Protein AF-A0A973DS29-F1 (afdb_monomer_lite)

Structure (mmCIF, N/CA/C/O backbone):
data_AF-A0A973DS29-F1
#
_entry.id   AF-A0A973DS29-F1
#
loop_
_atom_site.group_PDB
_atom_site.id
_atom_site.type_symbol
_atom_site.label_atom_id
_atom_site.label_alt_id
_atom_site.label_comp_id
_atom_site.label_asym_id
_atom_site.label_entity_id
_atom_site.label_seq_id
_atom_site.pdbx_PDB_ins_code
_atom_site.Cartn_x
_atom_site.Cartn_y
_atom_site.Cartn_z
_atom_site.occupancy
_atom_site.B_iso_or_equiv
_atom_site.auth_seq_id
_atom_site.auth_comp_id
_atom_site.auth_asym_id
_atom_site.auth_atom_id
_atom_site.pdbx_PDB_model_num
ATOM 1 N N . MET A 1 1 ? -23.338 50.805 30.391 1.00 35.53 1 MET A N 1
ATOM 2 C CA . MET A 1 1 ? -24.058 50.229 29.238 1.00 35.53 1 MET A CA 1
ATOM 3 C C . MET A 1 1 ? -24.611 48.879 29.690 1.00 35.53 1 MET A C 1
ATOM 5 O O . MET A 1 1 ? -23.838 48.047 30.141 1.00 35.53 1 MET A O 1
ATOM 9 N N . PHE A 1 2 ? -25.939 48.758 29.730 1.00 30.89 2 PHE A N 1
ATOM 10 C CA . PHE A 1 2 ? -26.738 47.545 29.993 1.00 30.89 2 PHE A CA 1
ATOM 11 C C . PHE A 1 2 ? -26.391 46.406 28.991 1.00 30.89 2 PHE A C 1
ATOM 13 O O . PHE A 1 2 ? -25.902 46.729 27.918 1.00 30.89 2 PHE A O 1
ATOM 20 N N . PHE A 1 3 ? -26.617 45.095 29.179 1.00 32.59 3 PHE A N 1
ATOM 21 C CA . PHE A 1 3 ? -27.438 44.302 30.109 1.00 32.59 3 PHE A CA 1
ATOM 22 C C . PHE A 1 3 ? -27.009 42.804 30.028 1.00 32.59 3 PHE A C 1
ATOM 24 O O . PHE A 1 3 ? -26.668 42.336 28.947 1.00 32.59 3 PHE A O 1
ATOM 31 N N . ARG A 1 4 ? -27.223 42.059 31.130 1.00 30.42 4 ARG A N 1
ATOM 32 C CA . ARG A 1 4 ? -27.726 40.658 31.214 1.00 30.42 4 ARG A CA 1
ATOM 33 C C . ARG A 1 4 ? -26.781 39.454 30.988 1.00 30.42 4 ARG A C 1
ATOM 35 O O . ARG A 1 4 ? -26.545 39.013 29.876 1.00 30.42 4 ARG A O 1
ATOM 42 N N . ASN A 1 5 ? -26.440 38.804 32.105 1.00 40.53 5 ASN A N 1
ATOM 43 C CA . ASN A 1 5 ? -26.653 37.352 32.297 1.00 40.53 5 ASN A CA 1
ATOM 44 C C . ASN A 1 5 ? -28.157 37.117 32.619 1.00 40.53 5 ASN A C 1
ATOM 46 O O . ASN A 1 5 ? -28.769 38.096 33.068 1.00 40.53 5 ASN A O 1
ATOM 50 N N . PRO A 1 6 ? -28.789 35.918 32.481 1.00 57.25 6 PRO A N 1
ATOM 51 C CA . PRO A 1 6 ? -28.220 34.575 32.719 1.00 57.25 6 PRO A CA 1
ATOM 52 C C . PRO A 1 6 ? -28.788 33.418 31.831 1.00 57.25 6 PRO A C 1
ATOM 54 O O . PRO A 1 6 ? -29.606 33.641 30.943 1.00 57.25 6 PRO A O 1
ATOM 57 N N . SER A 1 7 ? -28.391 32.179 32.171 1.00 37.50 7 SER A N 1
ATOM 58 C CA . SER A 1 7 ? -29.118 30.893 32.014 1.00 37.50 7 SER A CA 1
ATOM 59 C C . SER A 1 7 ? -28.555 29.862 31.023 1.00 37.50 7 SER A C 1
ATOM 61 O O . SER A 1 7 ? -28.785 29.906 29.821 1.00 37.50 7 SER A O 1
ATOM 63 N N . PHE A 1 8 ? -27.861 28.888 31.623 1.00 46.56 8 PHE A N 1
ATOM 64 C CA . PHE A 1 8 ? -27.818 27.452 31.319 1.00 46.56 8 PHE A CA 1
ATOM 65 C C . PHE A 1 8 ? -28.652 26.947 30.126 1.00 46.56 8 PHE A C 1
ATOM 67 O O . PHE A 1 8 ? -29.878 26.922 30.180 1.00 46.56 8 PHE A O 1
ATOM 74 N N . ALA A 1 9 ? -27.959 26.341 29.161 1.00 32.91 9 ALA A N 1
ATOM 75 C CA . ALA A 1 9 ? -28.410 25.121 28.497 1.00 32.91 9 ALA A CA 1
ATOM 76 C C . ALA A 1 9 ? -27.182 24.257 28.177 1.00 32.91 9 ALA A C 1
ATOM 78 O O . ALA A 1 9 ? -26.468 24.461 27.199 1.00 32.91 9 ALA A O 1
ATOM 79 N N . LEU A 1 10 ? -26.938 23.307 29.076 1.00 42.88 10 LEU A N 1
ATOM 80 C CA . LEU A 1 10 ? -26.160 22.103 28.840 1.00 42.88 10 LEU A CA 1
ATOM 81 C C . LEU A 1 10 ? -26.745 21.391 27.613 1.00 42.88 10 LEU A C 1
ATOM 83 O O . LEU A 1 10 ? -27.835 20.832 27.692 1.00 42.88 10 LEU A O 1
ATOM 87 N N . ILE A 1 11 ? -26.023 21.392 26.498 1.00 37.25 11 ILE A N 1
ATOM 88 C CA . ILE A 1 11 ? -26.229 20.418 25.429 1.00 37.25 11 ILE A CA 1
ATOM 89 C C . ILE A 1 11 ? -24.912 19.666 25.282 1.00 37.25 11 ILE A C 1
ATOM 91 O O . ILE A 1 11 ? -24.000 20.059 24.560 1.00 37.25 11 ILE A O 1
ATOM 95 N N . ILE A 1 12 ? -24.821 18.580 26.046 1.00 41.59 12 ILE A N 1
ATOM 96 C CA . ILE A 1 12 ? -23.899 17.488 25.776 1.00 41.59 12 ILE A CA 1
ATOM 97 C C . ILE A 1 12 ? -24.412 16.823 24.498 1.00 41.59 12 ILE A C 1
ATOM 99 O O . ILE A 1 12 ? -25.383 16.075 24.533 1.00 41.59 12 ILE A O 1
ATOM 103 N N . PHE A 1 13 ? -23.746 17.081 23.378 1.00 32.12 13 PHE A N 1
ATOM 104 C CA . PHE A 1 13 ? -23.606 16.074 22.336 1.00 32.12 13 PHE A CA 1
ATOM 105 C C . PHE A 1 13 ? -22.135 15.681 22.300 1.00 32.12 13 PHE A C 1
ATOM 107 O O . PHE A 1 13 ? -21.296 16.333 21.683 1.00 32.12 13 PHE A O 1
ATOM 114 N N . LEU A 1 14 ? -21.834 14.605 23.028 1.00 40.44 14 LEU A N 1
ATOM 115 C CA . LEU A 1 14 ? -20.659 13.770 22.817 1.00 40.44 14 LEU A CA 1
ATOM 116 C C . LEU A 1 14 ? -20.750 13.187 21.403 1.00 40.44 14 LEU A C 1
ATOM 118 O O . LEU A 1 14 ? -21.224 12.078 21.194 1.00 40.44 14 LEU A O 1
ATOM 122 N N . ALA A 1 15 ? -20.323 13.960 20.419 1.00 38.75 15 ALA A N 1
ATOM 123 C CA . ALA A 1 15 ? -19.943 13.457 19.118 1.00 38.75 15 ALA A CA 1
ATOM 124 C C . ALA A 1 15 ? -18.572 14.062 18.863 1.00 38.75 15 ALA A C 1
ATOM 126 O O . ALA A 1 15 ? -18.457 15.188 18.387 1.00 38.75 15 ALA A O 1
ATOM 127 N N . GLY A 1 16 ? -17.532 13.356 19.308 1.00 36.25 16 GLY A N 1
ATOM 128 C CA . GLY A 1 16 ? -16.157 13.718 19.008 1.00 36.25 16 GLY A CA 1
ATOM 129 C C . GLY A 1 16 ? -15.977 13.732 17.496 1.00 36.25 16 GLY A C 1
ATOM 130 O O . GLY A 1 16 ? -15.696 12.702 16.891 1.00 36.25 16 GLY A O 1
ATOM 131 N N . CYS A 1 17 ? -16.159 14.897 16.878 1.00 36.38 17 CYS A N 1
ATOM 132 C CA . CYS A 1 17 ? -15.600 15.182 15.573 1.00 36.38 17 CYS A CA 1
ATOM 133 C C . CYS A 1 17 ? -14.089 15.236 15.772 1.00 36.38 17 CYS A C 1
ATOM 135 O O . CYS A 1 17 ? -13.522 16.283 16.070 1.00 36.38 17 CYS A O 1
ATOM 137 N N . ALA A 1 18 ? -13.439 14.079 15.656 1.00 38.19 18 ALA A N 1
ATOM 138 C CA . ALA A 1 18 ? -12.027 14.039 15.340 1.00 38.19 18 ALA A CA 1
ATOM 139 C C . ALA A 1 18 ? -11.884 14.659 13.944 1.00 38.19 18 ALA A C 1
ATOM 141 O O . ALA A 1 18 ? -12.091 14.000 12.925 1.00 38.19 18 ALA A O 1
ATOM 142 N N . THR A 1 19 ? -11.631 15.964 13.901 1.00 40.78 19 THR A N 1
ATOM 143 C CA . THR A 1 19 ? -11.229 16.647 12.678 1.00 40.78 19 THR A CA 1
ATOM 144 C C . THR A 1 19 ? -9.837 16.128 12.351 1.00 40.78 19 THR A C 1
ATOM 146 O O . THR A 1 19 ? -8.870 16.465 13.026 1.00 40.78 19 THR A O 1
ATOM 149 N N . ILE A 1 20 ? -9.748 15.232 11.370 1.00 45.59 20 ILE A N 1
ATOM 150 C CA . ILE A 1 20 ? -8.465 14.764 10.851 1.00 45.59 20 ILE A CA 1
ATOM 151 C C . ILE A 1 20 ? -7.856 15.944 10.094 1.00 45.59 20 ILE A C 1
ATOM 153 O O . ILE A 1 20 ? -8.265 16.256 8.975 1.00 45.59 20 ILE A O 1
ATOM 157 N N . GLU A 1 21 ? -6.918 16.636 10.731 1.00 41.97 21 GLU A N 1
ATOM 158 C CA . GLU A 1 21 ? -6.106 17.658 10.089 1.00 41.97 21 GLU A CA 1
ATOM 159 C C . GLU A 1 21 ? -5.068 16.938 9.219 1.00 41.97 21 GLU A C 1
ATOM 161 O O . GLU A 1 21 ? -4.121 16.326 9.710 1.00 41.97 21 GLU A O 1
ATOM 166 N N . ILE A 1 22 ? -5.320 16.906 7.909 1.00 45.78 22 ILE A N 1
ATOM 167 C CA . ILE A 1 22 ? -4.401 16.314 6.935 1.00 45.78 22 ILE A CA 1
ATOM 168 C C . ILE A 1 22 ? -3.240 17.297 6.768 1.00 45.78 22 ILE A C 1
ATOM 170 O O . ILE A 1 22 ? -3.383 18.317 6.090 1.00 45.78 22 ILE A O 1
ATOM 174 N N . ASP A 1 23 ? -2.108 16.997 7.403 1.00 38.03 23 ASP A N 1
ATOM 175 C CA . ASP A 1 23 ? -0.856 17.729 7.221 1.00 38.03 23 ASP A CA 1
ATOM 176 C C . ASP A 1 23 ? -0.389 17.577 5.761 1.00 38.03 23 ASP A C 1
ATOM 178 O O . ASP A 1 23 ? -0.090 16.481 5.289 1.00 38.03 23 ASP A O 1
ATOM 182 N N . ARG A 1 24 ? -0.391 18.688 5.015 1.00 39.97 24 ARG A N 1
ATOM 183 C CA . ARG A 1 24 ? -0.084 18.741 3.573 1.00 39.97 24 ARG A CA 1
ATOM 184 C C . ARG A 1 24 ? 1.417 18.837 3.273 1.00 39.97 24 ARG A C 1
ATOM 186 O O . ARG A 1 24 ? 1.782 19.106 2.131 1.00 39.97 24 ARG A O 1
ATOM 193 N N . THR A 1 25 ? 2.281 18.692 4.277 1.00 35.53 25 THR A N 1
ATOM 194 C CA . THR A 1 25 ? 3.726 18.934 4.130 1.00 35.53 25 THR A CA 1
ATOM 195 C C . THR A 1 25 ? 4.529 17.720 3.658 1.00 35.53 25 THR A C 1
ATOM 197 O O . THR A 1 25 ? 5.675 17.887 3.239 1.00 35.53 25 THR A O 1
ATOM 200 N N . THR A 1 26 ? 3.950 16.516 3.639 1.00 43.78 26 THR A N 1
ATOM 201 C CA . THR A 1 26 ? 4.578 15.339 3.024 1.00 43.78 26 THR A CA 1
ATOM 202 C C . THR A 1 26 ? 4.288 15.312 1.519 1.00 43.78 26 THR A C 1
ATOM 204 O O . THR A 1 26 ? 3.186 15.629 1.064 1.00 43.78 26 THR A O 1
ATOM 207 N N . SER A 1 27 ? 5.292 14.966 0.712 1.00 40.41 27 SER A N 1
ATOM 208 C CA . SER A 1 27 ? 5.314 15.091 -0.759 1.00 40.41 27 SER A CA 1
ATOM 209 C C . SER A 1 27 ? 4.204 14.336 -1.520 1.00 40.41 27 SER A C 1
ATOM 211 O O . SER A 1 27 ? 4.080 14.481 -2.734 1.00 40.41 27 SER A O 1
ATOM 213 N N . SER A 1 28 ? 3.344 13.595 -0.822 1.00 47.03 28 SER A N 1
ATOM 214 C CA . SER A 1 28 ? 2.162 12.898 -1.331 1.00 47.03 28 SER A CA 1
ATOM 215 C C . SER A 1 28 ? 0.935 13.788 -1.587 1.00 47.03 28 SER A C 1
ATOM 217 O O . SER A 1 28 ? -0.016 13.321 -2.204 1.00 47.03 28 SER A O 1
ATOM 219 N N . ALA A 1 29 ? 0.909 15.064 -1.170 1.00 43.22 29 ALA A N 1
ATOM 220 C CA . ALA A 1 29 ? -0.270 15.931 -1.361 1.00 43.22 29 ALA A CA 1
ATOM 221 C C . ALA A 1 29 ? -0.691 16.115 -2.843 1.00 43.22 29 ALA A C 1
ATOM 223 O O . ALA A 1 29 ? -1.873 16.299 -3.126 1.00 43.22 29 ALA A O 1
ATOM 224 N N . TRP A 1 30 ? 0.246 15.985 -3.793 1.00 39.66 30 TRP A N 1
ATOM 225 C CA . TRP A 1 30 ? -0.019 16.043 -5.241 1.00 39.66 30 TRP A CA 1
ATOM 226 C C . TRP A 1 30 ? -0.649 14.761 -5.821 1.00 39.66 30 TRP A C 1
ATOM 228 O O . TRP A 1 30 ? -1.175 14.783 -6.935 1.00 39.66 30 TRP A O 1
ATOM 238 N N . TYR A 1 31 ? -0.607 13.641 -5.089 1.00 51.31 31 TYR A N 1
ATOM 239 C CA . TYR A 1 31 ? -1.182 12.356 -5.509 1.00 51.31 31 TYR A CA 1
ATOM 240 C C . TYR A 1 31 ? -2.725 12.368 -5.430 1.00 51.31 31 TYR A C 1
ATOM 242 O O . TYR A 1 31 ? -3.404 11.804 -6.290 1.00 51.31 31 TYR A O 1
ATOM 250 N N . TYR A 1 32 ? -3.292 13.107 -4.468 1.00 51.56 32 TYR A N 1
ATOM 251 C CA . TYR A 1 32 ? -4.737 13.138 -4.190 1.00 51.56 32 TYR A CA 1
ATOM 252 C C . TYR A 1 32 ? -5.580 13.965 -5.168 1.00 51.56 32 TYR A C 1
ATOM 254 O O . TYR A 1 32 ? -6.802 13.835 -5.166 1.00 51.56 32 TYR A O 1
ATOM 262 N N . GLU A 1 33 ? -4.976 14.811 -6.007 1.00 50.59 33 GLU A N 1
ATOM 263 C CA . GLU A 1 33 ? -5.744 15.608 -6.978 1.00 50.59 33 GLU A CA 1
ATOM 264 C C . GLU A 1 33 ? -6.187 14.792 -8.202 1.00 50.59 33 GLU A C 1
ATOM 266 O O . GLU A 1 33 ? -7.143 15.170 -8.879 1.00 50.59 33 GLU A O 1
ATOM 271 N N . ARG A 1 34 ? -5.522 13.663 -8.497 1.00 56.12 34 ARG A N 1
ATOM 272 C CA . ARG A 1 34 ? -5.746 12.902 -9.740 1.00 56.12 34 ARG A CA 1
ATOM 273 C C . ARG A 1 34 ? -6.614 11.658 -9.594 1.00 56.12 34 ARG A C 1
ATOM 275 O O . ARG A 1 34 ? -7.275 11.286 -10.561 1.00 56.12 34 ARG A O 1
ATOM 282 N N . TYR A 1 35 ? -6.647 11.032 -8.420 1.00 68.62 35 TYR A N 1
ATOM 283 C CA . TYR A 1 35 ? -7.346 9.761 -8.235 1.00 68.62 35 TYR A CA 1
ATOM 284 C C . TYR A 1 35 ? -8.406 9.863 -7.143 1.00 68.62 35 TYR A C 1
ATOM 286 O O . TYR A 1 35 ? -8.121 10.167 -5.988 1.00 68.62 35 TYR A O 1
ATOM 294 N N . LYS A 1 36 ? -9.658 9.573 -7.510 1.00 82.69 36 LYS A N 1
ATOM 295 C CA . LYS A 1 36 ? -10.743 9.404 -6.542 1.00 82.69 36 LYS A CA 1
ATOM 296 C C . LYS A 1 36 ? -10.657 7.988 -5.961 1.00 82.69 36 LYS A C 1
ATOM 298 O O . LYS A 1 36 ? -10.685 7.036 -6.746 1.00 82.69 36 LYS A O 1
ATOM 303 N N . PRO A 1 37 ? -10.600 7.817 -4.630 1.00 88.38 37 PRO A N 1
ATOM 304 C CA . PRO A 1 37 ? -10.577 6.488 -4.043 1.00 88.38 37 PRO A CA 1
ATOM 305 C C . PRO A 1 37 ? -11.882 5.749 -4.360 1.00 88.38 37 PRO A C 1
ATOM 307 O O . PRO A 1 37 ? -12.982 6.298 -4.253 1.00 88.38 37 PRO A O 1
ATOM 310 N N . ALA A 1 38 ? -11.758 4.482 -4.746 1.00 89.81 38 ALA A N 1
ATOM 311 C CA . ALA A 1 38 ? -12.877 3.564 -4.917 1.00 89.81 38 ALA A CA 1
ATOM 312 C C . ALA A 1 38 ? -13.510 3.192 -3.566 1.00 89.81 38 ALA A C 1
ATO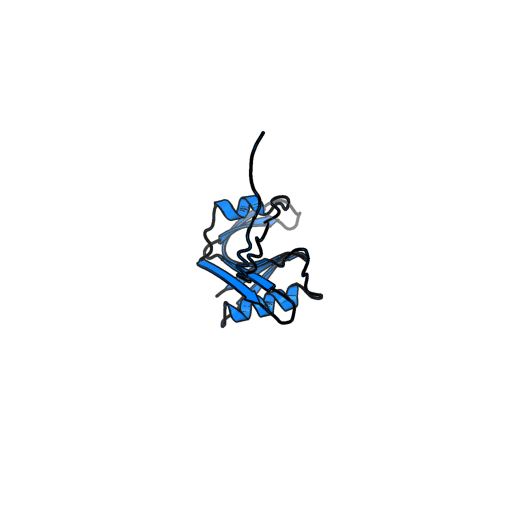M 314 O O . ALA A 1 38 ? -14.716 2.948 -3.493 1.00 89.81 38 ALA A O 1
ATOM 315 N N . LYS A 1 39 ? -12.707 3.160 -2.494 1.00 91.19 39 LYS A N 1
ATOM 316 C CA . LYS A 1 39 ? -13.176 3.017 -1.109 1.00 91.19 39 LYS A CA 1
ATOM 317 C C . LYS A 1 39 ? -12.432 3.995 -0.209 1.00 91.19 39 LYS A C 1
ATOM 319 O O . LYS A 1 39 ? -11.222 4.128 -0.325 1.00 91.19 39 LYS A O 1
ATOM 324 N N . ASP A 1 40 ? -13.166 4.621 0.699 1.00 92.19 40 ASP A N 1
ATOM 325 C CA . ASP A 1 40 ? -12.647 5.478 1.763 1.00 92.19 40 ASP A CA 1
ATOM 326 C C . ASP A 1 40 ? -13.385 5.099 3.047 1.00 92.19 40 ASP A C 1
ATOM 328 O O . ASP A 1 40 ? -14.613 5.222 3.131 1.00 92.19 40 ASP A O 1
ATOM 332 N N . ARG A 1 41 ? -12.664 4.502 3.996 1.00 91.81 41 ARG A N 1
ATOM 333 C CA . ARG A 1 41 ? -13.239 3.943 5.221 1.00 91.81 41 ARG A CA 1
ATOM 334 C C . ARG A 1 41 ? -12.319 4.195 6.403 1.00 91.81 41 ARG A C 1
ATOM 336 O O . ARG A 1 41 ? -11.151 3.831 6.367 1.00 91.81 41 ARG A O 1
ATOM 343 N N . SER A 1 42 ? -12.879 4.727 7.482 1.00 92.75 42 SER A N 1
ATOM 344 C CA . SER A 1 42 ? -12.213 4.751 8.784 1.00 92.75 42 SER A CA 1
ATOM 345 C C . SER A 1 42 ? -12.566 3.498 9.578 1.00 92.75 42 SER A C 1
ATOM 347 O O . SER A 1 42 ? -13.732 3.100 9.630 1.00 92.75 42 SER A O 1
ATOM 349 N N . VAL A 1 43 ? -11.563 2.896 10.206 1.00 91.75 43 VAL A N 1
ATOM 350 C CA . VAL A 1 43 ? -11.672 1.703 11.047 1.00 91.75 43 VAL A CA 1
ATOM 351 C C . VAL A 1 43 ? -11.049 1.983 12.411 1.00 91.75 43 VAL A C 1
ATOM 353 O O . VAL A 1 43 ? -10.127 2.786 12.527 1.00 91.75 43 VAL A O 1
ATOM 356 N N . VAL A 1 44 ? -11.562 1.338 13.457 1.00 90.00 44 VAL A N 1
ATOM 357 C CA . VAL A 1 44 ? -11.008 1.440 14.812 1.00 90.00 44 VAL A CA 1
ATOM 358 C C . VAL A 1 44 ? -10.523 0.062 15.222 1.00 90.00 44 VAL A C 1
ATOM 360 O O . VAL A 1 44 ? -11.325 -0.845 15.437 1.00 90.00 44 VAL A O 1
ATOM 363 N N . LEU A 1 45 ? -9.206 -0.096 15.301 1.00 86.12 45 LEU A N 1
ATOM 364 C CA . LEU A 1 45 ? -8.557 -1.320 15.748 1.00 86.12 45 LEU A CA 1
ATOM 365 C C . LEU A 1 45 ? -8.193 -1.214 17.229 1.00 86.12 45 LEU A C 1
ATOM 367 O O . LEU A 1 45 ? -8.205 -0.136 17.824 1.00 86.12 45 LEU A O 1
ATOM 371 N N . ARG A 1 46 ? -7.769 -2.335 17.821 1.00 85.56 46 ARG A N 1
ATOM 372 C CA . ARG A 1 46 ? -7.149 -2.327 19.158 1.00 85.56 46 ARG A CA 1
ATOM 373 C C . ARG A 1 46 ? -5.890 -1.461 19.213 1.00 85.56 46 ARG A C 1
ATOM 375 O O . ARG A 1 46 ? -5.599 -0.892 20.255 1.00 85.56 46 ARG A O 1
ATOM 382 N N . SER A 1 47 ? -5.169 -1.372 18.098 1.00 79.06 47 SER A N 1
ATOM 383 C CA . SER A 1 47 ? -3.960 -0.563 17.939 1.00 79.06 47 SER A CA 1
ATOM 384 C C . SER A 1 47 ? -4.242 0.921 17.684 1.00 79.06 47 SER A C 1
ATOM 386 O O . SER A 1 47 ? -3.296 1.687 17.549 1.00 79.06 47 SER A O 1
ATOM 388 N N . GLY A 1 48 ? -5.513 1.326 17.598 1.00 85.88 48 GLY A N 1
ATOM 389 C CA . GLY A 1 48 ? -5.923 2.700 17.323 1.00 85.88 48 GLY A CA 1
ATOM 390 C C . GLY A 1 48 ? -6.766 2.849 16.049 1.00 85.88 48 GLY A C 1
ATOM 391 O O . GLY A 1 48 ? -7.013 1.879 15.323 1.00 85.88 48 GLY A O 1
ATOM 392 N N . PRO A 1 49 ? -7.266 4.065 15.790 1.00 88.94 49 PRO A N 1
ATOM 393 C CA . PRO A 1 49 ? -7.993 4.398 14.573 1.00 88.94 49 PRO A CA 1
ATOM 394 C C . PRO A 1 49 ? -7.064 4.455 13.353 1.00 88.94 49 PRO A C 1
ATOM 396 O O . PRO A 1 49 ? -5.933 4.926 13.430 1.00 88.94 49 PRO A O 1
ATOM 399 N N . ALA A 1 50 ? -7.584 4.033 12.205 1.00 91.25 50 ALA A N 1
ATOM 400 C CA . ALA A 1 50 ? -6.918 4.137 10.914 1.00 91.25 50 ALA A CA 1
ATOM 401 C C . ALA A 1 50 ? -7.920 4.539 9.826 1.00 91.25 50 ALA A C 1
ATOM 403 O O . ALA A 1 50 ? -9.099 4.188 9.895 1.00 91.25 50 ALA A O 1
ATOM 404 N N . ARG A 1 51 ? -7.466 5.259 8.801 1.00 93.69 51 ARG A N 1
ATOM 405 C CA . ARG A 1 51 ? -8.256 5.551 7.595 1.00 93.69 51 ARG A CA 1
ATOM 406 C C . ARG A 1 51 ? -7.653 4.820 6.410 1.00 93.69 51 ARG A C 1
ATOM 408 O O . ARG A 1 51 ? -6.480 5.003 6.127 1.00 93.69 51 ARG A O 1
ATOM 415 N N . VAL A 1 52 ? -8.459 4.028 5.720 1.00 92.56 52 VAL A N 1
ATOM 416 C CA . VAL A 1 52 ? -8.058 3.203 4.582 1.00 92.56 52 VAL A CA 1
ATOM 417 C C . VAL A 1 52 ? -8.660 3.774 3.305 1.00 92.56 52 VAL A C 1
ATOM 419 O O . VAL A 1 52 ? -9.882 3.925 3.196 1.00 92.56 52 VAL A O 1
ATOM 422 N N . LEU A 1 53 ? -7.802 4.051 2.330 1.00 92.44 53 LEU A N 1
ATOM 423 C CA . LEU A 1 53 ? -8.153 4.480 0.985 1.00 92.44 53 LEU A CA 1
ATOM 424 C C . LEU A 1 53 ? -7.752 3.389 -0.008 1.00 92.44 53 LEU A C 1
ATOM 426 O O . LEU A 1 53 ? -6.633 2.893 0.031 1.00 92.44 53 LEU A O 1
ATOM 430 N N . VAL A 1 54 ? -8.659 3.019 -0.908 1.00 92.44 54 VAL A N 1
ATOM 431 C CA . VAL A 1 54 ? -8.393 2.051 -1.982 1.00 92.44 54 VAL A CA 1
ATOM 432 C C . VAL A 1 54 ? -8.509 2.763 -3.315 1.00 92.44 54 VAL A C 1
ATOM 434 O O . VAL A 1 54 ? -9.582 3.261 -3.659 1.00 92.44 54 VAL A O 1
ATOM 437 N N . PHE A 1 55 ? -7.433 2.760 -4.087 1.00 91.19 55 PHE A N 1
ATOM 438 C CA . PHE A 1 55 ? -7.344 3.327 -5.423 1.00 91.19 55 PHE A CA 1
ATOM 439 C C . PHE A 1 55 ? -7.247 2.207 -6.457 1.00 91.19 55 PHE A C 1
ATOM 441 O O . PHE A 1 55 ? -6.547 1.216 -6.262 1.00 91.19 55 PHE A O 1
ATOM 448 N N . LYS A 1 56 ? -7.968 2.363 -7.568 1.00 89.56 56 LYS A N 1
ATOM 449 C CA . LYS A 1 56 ? -7.949 1.427 -8.699 1.00 89.56 56 LYS A CA 1
ATOM 450 C C . LYS A 1 56 ? -7.437 2.146 -9.936 1.00 89.56 56 LYS A C 1
ATOM 452 O O . LYS A 1 56 ? -7.729 3.328 -10.107 1.00 89.56 56 LYS A O 1
ATOM 457 N N . ASN A 1 57 ? -6.751 1.413 -10.810 1.00 86.12 57 ASN A N 1
ATOM 458 C CA . ASN A 1 57 ? -6.197 1.934 -12.063 1.00 86.12 57 ASN A CA 1
ATOM 459 C C . ASN A 1 57 ? -5.251 3.127 -11.842 1.00 86.12 57 ASN A C 1
ATOM 461 O O . ASN A 1 57 ? -5.328 4.136 -12.541 1.00 86.12 57 ASN A O 1
ATOM 465 N N . VAL A 1 58 ? -4.363 3.012 -10.856 1.00 87.00 58 VAL A N 1
ATOM 466 C CA . VAL A 1 58 ? -3.265 3.955 -10.657 1.00 87.00 58 VAL A CA 1
ATOM 467 C C . VAL A 1 58 ? -2.208 3.687 -11.719 1.00 87.00 58 VAL A C 1
ATOM 469 O O . VAL A 1 58 ? -1.742 2.554 -11.860 1.00 87.00 58 VAL A O 1
ATOM 472 N N . HIS A 1 59 ? -1.835 4.728 -12.460 1.00 84.62 59 HIS A N 1
ATOM 473 C CA . HIS A 1 59 ? -0.724 4.672 -13.402 1.00 84.62 59 HIS A CA 1
ATOM 474 C C . HIS A 1 59 ? 0.613 4.777 -12.660 1.00 84.62 59 HIS A C 1
ATOM 476 O O . HIS A 1 59 ? 0.875 5.790 -12.007 1.00 84.62 59 HIS A O 1
ATOM 482 N N . ALA A 1 60 ? 1.461 3.760 -12.793 1.00 81.31 60 ALA A N 1
ATOM 483 C CA . ALA A 1 60 ? 2.823 3.732 -12.278 1.00 81.31 60 ALA A CA 1
ATOM 484 C C . ALA A 1 60 ? 3.809 3.568 -13.440 1.00 81.31 60 ALA A C 1
ATOM 486 O O . ALA A 1 60 ? 3.628 2.691 -14.280 1.00 81.31 60 ALA A O 1
ATOM 487 N N . SER A 1 61 ? 4.847 4.402 -13.471 1.00 82.12 61 SER A N 1
ATOM 488 C CA . SER A 1 61 ? 5.903 4.351 -14.483 1.00 82.12 61 SER A CA 1
ATOM 489 C C . SER A 1 61 ? 7.226 3.999 -13.816 1.00 82.12 61 SER A C 1
ATOM 491 O O . SER A 1 61 ? 7.561 4.555 -12.768 1.00 82.12 61 SER A O 1
ATOM 493 N N . PHE A 1 62 ? 7.962 3.071 -14.414 1.00 82.06 62 PHE A N 1
ATOM 494 C CA . PHE A 1 62 ? 9.235 2.562 -13.922 1.00 82.06 62 PHE A CA 1
ATOM 495 C C . PHE A 1 62 ? 10.304 2.788 -14.980 1.00 82.06 62 PHE A C 1
ATOM 497 O O . PHE A 1 62 ? 10.135 2.390 -16.131 1.00 82.06 62 PHE A O 1
ATOM 504 N N . THR A 1 63 ? 11.425 3.388 -14.599 1.00 86.94 63 THR A N 1
ATOM 505 C CA . THR A 1 63 ? 12.594 3.467 -15.477 1.00 86.94 63 THR A CA 1
ATOM 506 C C . THR A 1 63 ? 13.318 2.123 -15.472 1.00 86.94 63 THR A C 1
ATOM 508 O O . THR A 1 63 ? 13.598 1.561 -14.414 1.00 86.94 63 THR A O 1
ATOM 511 N N . ILE A 1 64 ? 13.611 1.608 -16.663 1.00 86.88 64 ILE A N 1
ATOM 512 C CA . ILE A 1 64 ? 14.425 0.410 -16.865 1.00 86.88 64 ILE A CA 1
ATOM 513 C C . ILE A 1 64 ? 15.856 0.875 -17.101 1.00 86.88 64 ILE A C 1
ATOM 515 O O . ILE A 1 64 ? 16.103 1.685 -17.998 1.00 86.88 64 ILE A O 1
ATOM 519 N N . TYR A 1 65 ? 16.782 0.350 -16.308 1.00 89.38 65 TYR A N 1
ATOM 520 C CA . TYR A 1 65 ? 18.210 0.614 -16.441 1.00 89.38 65 TYR A CA 1
ATOM 521 C C . TYR A 1 65 ? 18.904 -0.577 -17.113 1.00 89.38 65 TYR A C 1
ATOM 523 O O . TYR A 1 65 ? 18.500 -1.721 -16.896 1.00 89.38 65 TYR A O 1
ATOM 531 N N . ASP A 1 66 ? 19.904 -0.310 -17.952 1.00 90.88 66 ASP A N 1
ATOM 532 C CA . ASP A 1 66 ? 20.800 -1.342 -18.481 1.00 90.88 66 ASP A CA 1
ATOM 533 C C . ASP A 1 66 ? 21.813 -1.815 -17.420 1.00 90.88 66 ASP A C 1
ATOM 535 O O . ASP A 1 66 ? 21.826 -1.336 -16.282 1.00 90.88 66 ASP A O 1
ATOM 539 N N . GLU A 1 67 ? 22.655 -2.785 -17.785 1.00 93.19 67 GLU A N 1
ATOM 540 C CA . GLU A 1 67 ? 23.687 -3.342 -16.897 1.00 93.19 67 GLU A CA 1
ATOM 541 C C . GLU A 1 67 ? 24.727 -2.297 -16.455 1.00 93.19 67 GLU A C 1
ATOM 543 O O . GLU A 1 67 ? 25.317 -2.432 -15.383 1.00 93.19 67 GLU A O 1
ATOM 548 N N . ASP A 1 68 ? 24.901 -1.231 -17.240 1.00 94.12 68 ASP A N 1
ATOM 549 C CA . ASP A 1 68 ? 25.813 -0.120 -16.968 1.00 94.12 68 ASP A CA 1
ATOM 550 C C . ASP A 1 68 ? 25.153 0.994 -16.126 1.00 94.12 68 ASP A C 1
ATOM 552 O O . ASP A 1 68 ? 25.791 1.997 -15.795 1.00 94.12 68 ASP A O 1
ATOM 556 N N . GLY A 1 69 ? 23.878 0.830 -15.752 1.00 90.56 69 GLY A N 1
ATOM 557 C CA . GLY A 1 69 ? 23.110 1.787 -14.957 1.00 90.56 69 GLY A CA 1
ATOM 558 C C . GLY A 1 69 ? 22.572 2.986 -15.744 1.00 90.56 69 GLY A C 1
ATOM 559 O O . GLY A 1 69 ? 22.080 3.941 -15.137 1.00 90.56 69 GLY A O 1
ATOM 560 N N . ASN A 1 70 ? 22.628 2.965 -17.077 1.00 90.12 70 ASN A N 1
ATOM 561 C CA . ASN A 1 70 ? 22.013 3.991 -17.915 1.00 90.12 70 ASN A CA 1
ATOM 562 C C . ASN A 1 70 ? 20.530 3.685 -18.137 1.00 90.12 70 ASN A C 1
ATOM 564 O O . ASN A 1 70 ? 20.110 2.532 -18.198 1.00 90.12 70 ASN A O 1
ATOM 568 N N . ALA A 1 71 ? 19.710 4.728 -18.280 1.00 90.81 71 ALA A N 1
ATOM 569 C CA . ALA A 1 71 ? 18.294 4.555 -18.587 1.00 90.81 71 ALA A CA 1
ATOM 570 C C . ALA A 1 71 ? 18.125 3.981 -20.005 1.00 90.81 71 ALA A C 1
ATOM 572 O O . ALA A 1 71 ? 18.371 4.667 -20.997 1.00 90.81 71 ALA A O 1
ATOM 573 N N . ALA A 1 72 ? 17.672 2.733 -20.088 1.00 89.75 72 ALA A N 1
ATOM 574 C CA . ALA A 1 72 ? 17.437 2.007 -21.333 1.00 89.75 72 ALA A CA 1
ATOM 575 C C . ALA A 1 72 ? 15.985 2.135 -21.823 1.00 89.75 72 ALA A C 1
ATOM 577 O O . ALA A 1 72 ? 15.702 1.948 -23.007 1.00 89.75 72 ALA A O 1
ATOM 578 N N . GLY A 1 73 ? 15.049 2.463 -20.929 1.00 88.00 73 GLY A N 1
ATOM 579 C CA . GLY A 1 73 ? 13.644 2.623 -21.284 1.00 88.00 73 GLY A CA 1
ATOM 580 C C . GLY A 1 73 ? 12.740 2.915 -20.094 1.00 88.00 73 GLY A C 1
ATOM 581 O O . GLY A 1 73 ? 13.205 3.190 -18.989 1.00 88.00 73 GLY A O 1
ATOM 582 N N . HIS A 1 74 ? 11.433 2.846 -20.337 1.00 87.25 74 HIS A N 1
ATOM 583 C CA . HIS A 1 74 ? 10.404 2.958 -19.308 1.00 87.25 74 HIS A CA 1
ATOM 584 C C . HIS A 1 74 ? 9.356 1.861 -19.499 1.00 87.25 74 HIS A C 1
ATOM 586 O O . HIS A 1 74 ? 9.060 1.469 -20.629 1.00 87.25 74 HIS A O 1
ATOM 592 N N . ALA A 1 75 ? 8.802 1.377 -18.393 1.00 82.06 75 ALA A N 1
ATOM 593 C CA . ALA A 1 75 ? 7.638 0.509 -18.362 1.00 82.06 75 ALA A CA 1
ATOM 594 C C . ALA A 1 75 ? 6.509 1.211 -17.616 1.00 82.06 75 ALA A C 1
ATOM 596 O O . ALA A 1 75 ? 6.700 1.687 -16.500 1.00 82.06 75 ALA A O 1
ATOM 597 N N . ASP A 1 76 ? 5.329 1.223 -18.221 1.00 84.19 76 ASP A N 1
ATOM 598 C CA . ASP A 1 76 ? 4.117 1.737 -17.603 1.00 84.19 76 ASP A CA 1
ATOM 599 C C . ASP A 1 76 ? 3.228 0.573 -17.168 1.00 84.19 76 ASP A C 1
ATOM 601 O O . ASP A 1 76 ? 3.040 -0.404 -17.899 1.00 84.19 76 ASP A O 1
ATOM 605 N N . ALA A 1 77 ? 2.662 0.679 -15.972 1.00 81.19 77 ALA A N 1
ATOM 606 C CA . ALA A 1 77 ? 1.729 -0.289 -15.428 1.00 81.19 77 ALA A CA 1
ATOM 607 C C . ALA A 1 77 ? 0.511 0.406 -14.825 1.00 81.19 77 ALA A C 1
ATOM 609 O O . ALA A 1 77 ? 0.593 1.491 -14.250 1.00 81.19 77 ALA A O 1
ATOM 610 N N . TRP A 1 78 ? -0.624 -0.277 -14.906 1.00 85.94 78 TRP A N 1
ATOM 611 C CA . TRP A 1 78 ? -1.838 0.094 -14.195 1.00 85.94 78 TRP A CA 1
ATOM 612 C C . TRP A 1 78 ? -2.021 -0.875 -13.034 1.00 85.94 78 TRP A C 1
ATOM 614 O O . TRP A 1 78 ? -2.059 -2.086 -13.248 1.00 85.94 78 TRP A O 1
ATOM 624 N N . ARG A 1 79 ? -2.115 -0.356 -11.809 1.00 87.00 79 ARG A N 1
ATOM 625 C CA . ARG A 1 79 ? -2.246 -1.178 -10.598 1.00 87.00 79 ARG A CA 1
ATOM 626 C C . ARG A 1 79 ? -3.262 -0.611 -9.616 1.00 87.00 79 ARG A C 1
ATOM 628 O O . ARG A 1 79 ? -3.702 0.530 -9.745 1.00 87.00 79 ARG A O 1
ATOM 635 N N . SER A 1 80 ? -3.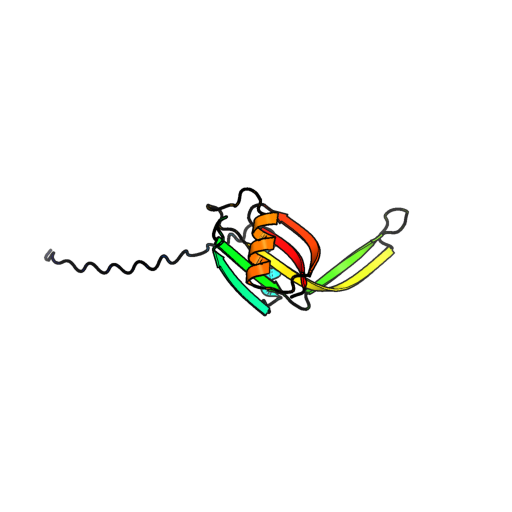635 -1.419 -8.635 1.00 92.06 80 SER A N 1
ATOM 636 C CA . SER A 1 80 ? -4.381 -0.957 -7.467 1.00 92.06 80 SER A CA 1
ATOM 637 C C . SER A 1 80 ? -3.409 -0.584 -6.352 1.00 92.06 80 SER A C 1
ATOM 639 O O . SER A 1 80 ? -2.392 -1.254 -6.149 1.00 92.06 80 SER A O 1
ATOM 641 N N . GLU A 1 81 ? -3.728 0.484 -5.630 1.00 92.44 81 GLU A N 1
ATOM 642 C CA . GLU A 1 81 ? -2.964 0.920 -4.464 1.00 92.44 81 GLU A CA 1
ATOM 643 C C . GLU A 1 81 ? -3.897 1.082 -3.267 1.00 92.44 81 GLU A C 1
ATOM 645 O O . GLU A 1 81 ? -5.039 1.524 -3.403 1.00 92.44 81 GLU A O 1
ATOM 650 N N . ILE A 1 82 ? -3.419 0.702 -2.086 1.00 93.88 82 ILE A N 1
ATOM 651 C CA . ILE A 1 82 ? -4.144 0.872 -0.830 1.00 93.88 82 ILE A CA 1
ATOM 652 C C . ILE A 1 82 ? -3.281 1.709 0.098 1.00 93.88 82 ILE A C 1
ATOM 654 O O . ILE A 1 82 ? -2.140 1.349 0.374 1.00 93.88 82 ILE A O 1
ATOM 658 N N . GLU A 1 83 ? -3.838 2.804 0.592 1.00 92.31 83 GLU A N 1
ATOM 659 C CA . GLU A 1 83 ? -3.186 3.701 1.538 1.00 92.31 83 GLU A CA 1
ATOM 660 C C . GLU A 1 83 ? -3.891 3.633 2.888 1.00 92.31 83 GLU A C 1
ATOM 662 O O . GLU A 1 83 ? -5.121 3.620 2.966 1.00 92.31 83 GLU A O 1
ATOM 667 N N . VAL A 1 84 ? -3.110 3.600 3.961 1.00 92.56 84 VAL A N 1
ATOM 668 C CA . VAL A 1 84 ? -3.605 3.596 5.335 1.00 92.56 84 VAL A CA 1
ATOM 669 C C . VAL A 1 84 ? -2.979 4.756 6.081 1.00 92.56 84 VAL A C 1
ATOM 671 O O . VAL A 1 84 ? -1.763 4.881 6.077 1.00 92.56 84 VAL A O 1
ATOM 674 N N . PHE A 1 85 ? -3.794 5.571 6.745 1.00 92.31 85 PHE A N 1
ATOM 675 C CA . PHE A 1 85 ? -3.357 6.713 7.547 1.00 92.31 85 PHE A CA 1
ATOM 676 C C . PHE A 1 85 ? -3.645 6.483 9.022 1.00 92.31 85 PHE A C 1
ATOM 678 O O . PHE A 1 85 ? -4.746 6.057 9.382 1.00 92.31 85 PHE A O 1
ATOM 685 N N . PHE A 1 86 ? -2.689 6.864 9.862 1.00 88.94 86 PHE A N 1
ATOM 686 C CA . PHE A 1 86 ? -2.799 6.862 11.315 1.00 88.94 86 PHE A CA 1
ATOM 687 C C . PHE A 1 86 ? -2.778 8.300 11.844 1.00 88.94 86 PHE A C 1
ATOM 689 O O . PHE A 1 86 ? -1.981 9.118 11.369 1.00 88.94 86 PHE A O 1
ATOM 696 N N . PRO A 1 87 ? -3.620 8.651 12.831 1.00 87.06 87 PRO A N 1
ATOM 697 C CA . PRO A 1 87 ? -3.540 9.960 13.463 1.00 87.06 87 PRO A CA 1
ATOM 698 C C . PRO A 1 87 ? -2.186 10.171 14.133 1.00 87.06 87 PRO A C 1
ATOM 700 O O . PRO A 1 87 ? -1.640 9.263 14.759 1.00 87.06 87 PRO A O 1
ATOM 703 N N . LYS A 1 88 ? -1.672 11.399 14.044 1.00 81.56 88 LYS A N 1
ATOM 704 C CA . LYS A 1 88 ? -0.351 11.773 14.563 1.00 81.56 88 LYS A CA 1
ATOM 705 C C . LYS A 1 88 ? -0.153 11.429 16.040 1.00 81.56 88 LYS A C 1
ATOM 707 O O . LYS A 1 88 ? 0.931 11.005 16.424 1.00 81.56 88 LYS A O 1
ATOM 712 N N . ASP A 1 89 ? -1.216 11.553 16.825 1.00 83.94 89 ASP A N 1
ATOM 713 C CA . ASP A 1 89 ? -1.178 11.392 18.279 1.00 83.94 89 ASP A CA 1
ATOM 714 C C . ASP A 1 89 ? -1.496 9.954 18.727 1.00 83.94 89 ASP A C 1
ATOM 716 O O . ASP A 1 89 ? -1.498 9.658 19.919 1.00 83.94 89 ASP A O 1
ATOM 720 N N . GLN A 1 90 ? -1.816 9.063 17.783 1.00 83.19 90 GLN A N 1
ATOM 721 C CA . GLN A 1 90 ? -2.249 7.686 18.040 1.00 83.19 90 GLN A CA 1
ATOM 722 C C . GLN A 1 90 ? -1.569 6.734 17.060 1.00 83.19 90 GLN A C 1
ATOM 724 O O . GLN A 1 90 ? -2.220 6.023 16.293 1.00 83.19 90 GLN A O 1
ATOM 729 N N . LEU A 1 91 ? -0.237 6.759 17.077 1.00 86.19 91 LEU A N 1
ATOM 730 C CA . LEU A 1 91 ? 0.558 5.843 16.281 1.00 86.19 91 LEU A CA 1
ATOM 731 C C . LEU A 1 91 ? 0.558 4.441 16.902 1.00 86.19 91 LEU A C 1
ATOM 733 O O . LEU A 1 91 ? 0.822 4.306 18.101 1.00 86.19 91 LEU A O 1
ATOM 737 N N . PRO A 1 92 ? 0.303 3.394 16.106 1.00 87.56 92 PRO A N 1
ATOM 738 C CA . PRO A 1 92 ? 0.540 2.025 16.540 1.00 87.56 92 PRO A CA 1
ATOM 739 C C . PRO A 1 92 ? 2.045 1.767 16.731 1.00 87.56 92 PRO A C 1
ATOM 741 O O . PRO A 1 92 ? 2.879 2.362 16.053 1.00 87.56 92 PRO A O 1
ATOM 744 N N . GLU A 1 93 ? 2.387 0.837 17.626 1.00 87.19 93 GLU A N 1
ATOM 745 C CA . GLU A 1 93 ? 3.773 0.382 17.838 1.00 87.19 93 GLU A CA 1
ATOM 746 C C . GLU A 1 93 ? 4.370 -0.245 16.567 1.00 87.19 93 GLU A C 1
ATOM 748 O O . GLU A 1 93 ? 5.523 0.005 16.227 1.00 87.19 93 GLU A O 1
ATOM 753 N N . ASP A 1 94 ? 3.549 -1.002 15.832 1.00 90.44 94 ASP A N 1
ATOM 754 C CA . ASP A 1 94 ? 3.858 -1.539 14.507 1.00 90.44 94 ASP A CA 1
ATOM 755 C C . ASP A 1 94 ? 2.814 -1.038 13.500 1.00 90.44 94 ASP A C 1
ATOM 757 O O . ASP A 1 94 ? 1.698 -1.566 13.395 1.00 90.44 94 ASP A O 1
ATOM 761 N N . ALA A 1 95 ? 3.176 0.017 12.768 1.00 89.50 95 ALA A N 1
ATOM 762 C CA . ALA A 1 95 ? 2.319 0.623 11.757 1.00 89.50 95 ALA A CA 1
ATOM 763 C C . ALA A 1 95 ? 1.993 -0.344 10.617 1.00 89.50 95 ALA A C 1
ATOM 765 O O . ALA A 1 95 ? 0.851 -0.370 10.159 1.00 89.50 95 ALA A O 1
ATOM 766 N N . ASN A 1 96 ? 2.939 -1.188 10.200 1.00 92.25 96 ASN A N 1
ATOM 767 C CA . ASN A 1 96 ? 2.753 -2.110 9.082 1.00 92.25 96 ASN A CA 1
ATOM 768 C C . ASN A 1 96 ? 1.780 -3.234 9.443 1.00 92.25 96 ASN A C 1
ATOM 770 O O . ASN A 1 96 ? 0.844 -3.520 8.688 1.00 92.25 96 ASN A O 1
ATOM 774 N N . ALA A 1 97 ? 1.930 -3.827 10.627 1.00 92.44 97 ALA A N 1
ATOM 775 C CA . ALA A 1 97 ? 0.982 -4.819 11.121 1.00 92.44 97 ALA A CA 1
ATOM 776 C C . ALA A 1 97 ? -0.416 -4.215 11.332 1.00 92.44 97 ALA A C 1
ATOM 778 O O . ALA A 1 97 ? -1.414 -4.802 10.901 1.00 92.44 97 ALA A O 1
ATOM 779 N N . ALA A 1 98 ? -0.500 -3.025 11.936 1.00 93.06 98 ALA A N 1
ATOM 780 C CA . ALA A 1 98 ? -1.768 -2.327 12.129 1.00 93.06 98 ALA A CA 1
ATOM 781 C C . ALA A 1 98 ? -2.444 -1.981 10.793 1.00 93.06 98 ALA A C 1
ATOM 783 O O . ALA A 1 98 ? -3.658 -2.143 10.657 1.00 93.0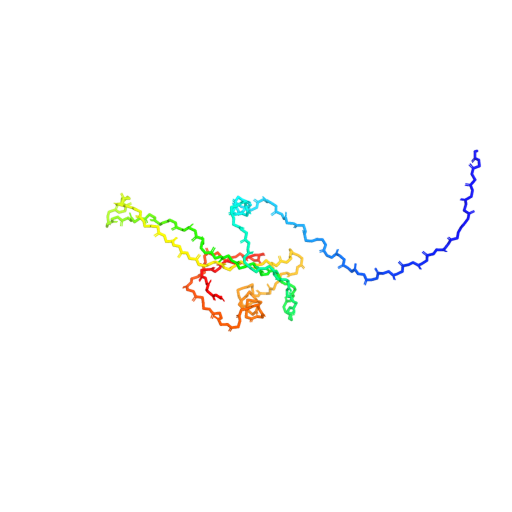6 98 ALA A O 1
ATOM 784 N N . ALA A 1 99 ? -1.672 -1.568 9.787 1.00 93.31 99 ALA A N 1
ATOM 785 C CA . ALA A 1 99 ? -2.188 -1.236 8.467 1.00 93.31 99 ALA A CA 1
ATOM 786 C C . ALA A 1 99 ? -2.760 -2.472 7.771 1.00 93.31 99 ALA A C 1
ATOM 788 O O . ALA A 1 99 ? -3.888 -2.423 7.289 1.00 93.31 99 ALA A O 1
ATOM 789 N N . LYS A 1 100 ? -2.061 -3.612 7.796 1.00 94.25 100 LYS A N 1
ATOM 790 C CA . LYS A 1 100 ? -2.579 -4.878 7.244 1.00 94.25 100 LYS A CA 1
ATOM 791 C C . LYS A 1 100 ? -3.915 -5.278 7.867 1.00 94.25 100 LYS A C 1
ATOM 793 O O . LYS A 1 100 ? -4.839 -5.642 7.143 1.00 94.25 100 LYS A O 1
ATOM 798 N N . LEU A 1 101 ? -4.039 -5.168 9.191 1.00 93.88 101 LEU A N 1
ATOM 799 C CA . LEU A 1 101 ? -5.299 -5.433 9.891 1.00 93.88 101 LEU A CA 1
ATOM 800 C C . LEU A 1 101 ? -6.398 -4.449 9.474 1.00 93.88 101 LEU A C 1
ATOM 802 O O . LEU A 1 101 ? -7.517 -4.868 9.193 1.00 93.88 101 LEU A O 1
ATOM 806 N N . ALA A 1 102 ? -6.074 -3.157 9.370 1.00 93.81 102 ALA A N 1
ATOM 807 C CA . ALA A 1 102 ? -7.025 -2.132 8.946 1.00 93.81 102 ALA A CA 1
ATOM 808 C C . ALA A 1 102 ? -7.544 -2.401 7.529 1.00 93.81 102 ALA A C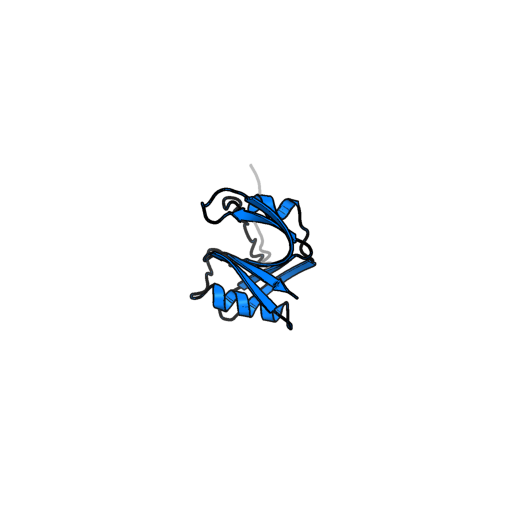 1
ATOM 810 O O . ALA A 1 102 ? -8.740 -2.277 7.266 1.00 93.81 102 ALA A O 1
ATOM 811 N N . VAL A 1 103 ? -6.654 -2.806 6.620 1.00 94.50 103 VAL A N 1
ATOM 812 C CA . VAL A 1 103 ? -7.031 -3.148 5.251 1.00 94.50 103 VAL A CA 1
ATOM 813 C C . VAL A 1 103 ? -7.904 -4.398 5.223 1.00 94.50 103 VAL A C 1
ATOM 815 O O . VAL A 1 103 ? -8.902 -4.385 4.513 1.00 94.50 103 VAL A O 1
ATOM 818 N N . LEU A 1 104 ? -7.611 -5.436 6.012 1.00 94.56 104 LEU A N 1
ATOM 819 C CA . LEU A 1 104 ? -8.433 -6.656 6.066 1.00 94.56 104 LEU A CA 1
ATOM 820 C C . LEU A 1 104 ? -9.887 -6.393 6.498 1.00 94.56 104 LEU A C 1
ATOM 822 O O . LEU A 1 104 ? -10.803 -7.038 5.987 1.00 94.56 104 LEU A O 1
ATOM 826 N N . GLU A 1 105 ? -10.122 -5.404 7.366 1.00 93.69 105 GLU A N 1
ATOM 827 C CA . GLU A 1 105 ? -11.478 -4.972 7.750 1.00 93.69 105 GLU A CA 1
ATOM 828 C C . GLU A 1 105 ? -12.258 -4.339 6.579 1.00 93.69 105 GLU A C 1
ATOM 830 O O . GLU A 1 105 ? -13.484 -4.442 6.497 1.00 93.69 105 GLU A O 1
ATOM 835 N N . VAL A 1 106 ? -11.559 -3.700 5.635 1.00 92.12 106 VAL A N 1
ATOM 836 C CA . VAL A 1 106 ? -12.156 -3.035 4.458 1.00 92.12 106 VAL A CA 1
ATOM 837 C C . VAL A 1 106 ? -12.177 -3.949 3.222 1.00 92.12 106 VAL A C 1
ATOM 839 O O . VAL A 1 106 ? -13.046 -3.831 2.346 1.00 92.12 106 VAL A O 1
ATOM 842 N N . CYS A 1 107 ? -11.219 -4.866 3.153 1.00 92.25 107 CYS A N 1
ATOM 843 C CA . CYS A 1 107 ? -10.857 -5.687 2.011 1.00 92.25 107 CYS A CA 1
ATOM 844 C C . CYS A 1 107 ? -10.589 -7.120 2.471 1.00 92.25 107 CYS A C 1
ATOM 846 O O . CYS A 1 107 ? -9.465 -7.478 2.808 1.00 92.25 107 CYS A O 1
ATOM 848 N N . ARG A 1 108 ? -11.638 -7.950 2.465 1.00 87.81 108 ARG A N 1
ATOM 849 C CA . ARG A 1 108 ? -11.551 -9.348 2.921 1.00 87.81 108 ARG A CA 1
ATOM 850 C C . ARG A 1 108 ? -10.608 -10.203 2.074 1.00 87.81 108 ARG A C 1
ATOM 852 O O . ARG A 1 108 ? -9.913 -11.047 2.625 1.00 87.81 108 ARG A O 1
ATOM 859 N N . ASP A 1 109 ? -10.555 -9.951 0.768 1.00 89.25 109 ASP A N 1
ATOM 860 C CA . ASP A 1 109 ? -9.704 -10.675 -0.186 1.00 89.25 109 ASP A CA 1
ATOM 861 C C . ASP A 1 109 ? -8.400 -9.913 -0.475 1.00 89.25 109 ASP A C 1
ATOM 863 O O . ASP A 1 109 ? -7.993 -9.762 -1.627 1.00 89.25 109 ASP A O 1
ATOM 867 N N . LEU A 1 110 ? -7.764 -9.386 0.577 1.00 92.75 110 LEU A N 1
ATOM 868 C CA . LEU A 1 110 ? -6.542 -8.597 0.461 1.00 92.75 110 LEU A CA 1
ATOM 869 C C . LEU A 1 110 ? -5.402 -9.412 -0.162 1.00 92.75 110 LEU A C 1
ATOM 871 O O . LEU A 1 110 ? -4.971 -10.428 0.388 1.00 92.75 110 LEU A O 1
ATOM 875 N N . LYS A 1 111 ? -4.848 -8.904 -1.264 1.00 94.56 111 LYS A N 1
ATOM 876 C CA . LYS A 1 111 ? -3.601 -9.400 -1.860 1.00 94.56 111 LYS A CA 1
ATOM 877 C C . LYS A 1 111 ? -2.595 -8.268 -1.946 1.00 94.56 111 LYS A C 1
ATOM 879 O O . LYS A 1 111 ? -2.783 -7.348 -2.732 1.00 94.56 111 LYS A O 1
ATOM 884 N N . ILE A 1 112 ? -1.539 -8.338 -1.143 1.00 94.06 112 ILE A N 1
ATOM 885 C CA . ILE A 1 112 ? -0.440 -7.368 -1.182 1.00 94.06 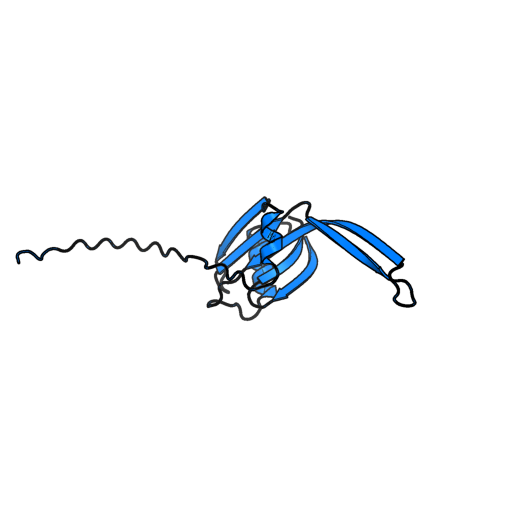112 ILE A CA 1
ATOM 886 C C . ILE A 1 112 ? 0.630 -7.904 -2.126 1.00 94.06 112 ILE A C 1
ATOM 888 O O . ILE A 1 112 ? 1.139 -9.003 -1.914 1.00 94.06 112 ILE A O 1
ATOM 892 N N . TYR A 1 113 ? 0.958 -7.126 -3.153 1.00 92.12 113 TYR A N 1
ATOM 893 C CA . TYR A 1 113 ? 2.047 -7.424 -4.078 1.00 92.12 113 TYR A CA 1
ATOM 894 C C . TYR A 1 113 ? 3.350 -6.786 -3.616 1.00 92.12 113 TYR A C 1
ATOM 896 O O . TYR A 1 113 ? 4.395 -7.423 -3.685 1.00 92.12 113 TYR A O 1
ATOM 904 N N . ASP A 1 114 ? 3.274 -5.543 -3.135 1.00 92.06 114 ASP A N 1
ATOM 905 C CA . ASP A 1 114 ? 4.443 -4.791 -2.692 1.00 92.06 114 ASP A CA 1
ATOM 906 C C . ASP A 1 114 ? 4.082 -3.722 -1.649 1.00 92.06 114 ASP A C 1
ATOM 908 O O . ASP A 1 114 ? 2.941 -3.250 -1.586 1.00 92.06 114 ASP A O 1
ATOM 912 N N . THR A 1 115 ? 5.065 -3.327 -0.839 1.00 93.44 115 THR A N 1
ATOM 913 C CA . THR A 1 115 ? 4.975 -2.166 0.055 1.00 93.44 115 THR A CA 1
ATOM 914 C C . THR A 1 115 ? 5.693 -1.002 -0.608 1.00 93.44 115 THR A C 1
ATOM 916 O O . THR A 1 115 ? 6.915 -0.968 -0.679 1.00 93.44 115 THR A O 1
ATOM 919 N N . LEU A 1 116 ? 4.911 -0.050 -1.108 1.00 89.19 116 LEU A N 1
ATOM 920 C CA . LEU A 1 116 ? 5.426 1.102 -1.845 1.00 89.19 116 LEU A CA 1
ATOM 921 C C . LEU A 1 116 ? 6.000 2.156 -0.909 1.00 89.19 116 LEU A C 1
ATOM 923 O O . LEU A 1 116 ? 6.910 2.888 -1.284 1.00 89.19 116 LEU A O 1
ATOM 927 N N . GLU A 1 117 ? 5.428 2.264 0.288 1.00 89.81 117 GLU A N 1
ATOM 928 C CA . GLU A 1 117 ? 5.849 3.237 1.279 1.00 89.81 117 GLU A CA 1
ATOM 929 C C . GLU A 1 117 ? 5.524 2.746 2.680 1.00 89.81 117 GLU A C 1
ATOM 931 O O . GLU A 1 117 ? 4.408 2.288 2.934 1.00 89.81 117 GLU A O 1
ATOM 936 N N . ASP A 1 118 ? 6.500 2.858 3.574 1.00 91.50 118 ASP A N 1
ATOM 937 C CA . ASP A 1 118 ? 6.381 2.479 4.975 1.00 91.50 118 ASP A CA 1
ATOM 938 C C . ASP A 1 118 ? 6.811 3.668 5.835 1.00 91.50 118 ASP A C 1
ATOM 940 O O . ASP A 1 118 ? 7.997 3.987 5.950 1.00 91.50 118 ASP A O 1
ATOM 944 N N . HIS A 1 119 ? 5.823 4.387 6.363 1.00 86.81 119 HIS A N 1
ATOM 945 C CA . HIS A 1 119 ? 6.027 5.547 7.210 1.00 86.81 119 HIS A CA 1
ATOM 946 C C . HIS A 1 119 ? 5.173 5.407 8.482 1.00 86.81 119 HIS A C 1
ATOM 948 O O . HIS A 1 119 ? 4.056 4.889 8.422 1.00 86.81 119 HIS A O 1
ATOM 954 N N . PRO A 1 120 ? 5.620 5.915 9.648 1.00 82.00 120 PRO A N 1
ATOM 955 C CA . PRO A 1 120 ? 4.880 5.734 10.901 1.00 82.00 120 PRO A CA 1
ATOM 956 C C . PRO A 1 120 ? 3.428 6.227 10.839 1.00 82.00 120 PRO A C 1
ATOM 958 O O . PRO A 1 120 ? 2.534 5.633 11.428 1.00 82.00 120 PRO A O 1
ATOM 961 N N . HIS A 1 121 ? 3.189 7.310 10.096 1.00 85.25 121 HIS A N 1
ATOM 962 C CA . HIS A 1 121 ? 1.872 7.938 9.972 1.00 85.25 121 HIS A CA 1
ATOM 963 C C . HIS A 1 121 ? 1.034 7.427 8.800 1.00 85.25 121 HIS A C 1
ATOM 965 O O . HIS A 1 121 ? -0.172 7.675 8.768 1.00 85.25 121 HIS A O 1
ATOM 971 N N . TYR A 1 122 ? 1.650 6.769 7.820 1.00 87.94 122 TYR A N 1
ATOM 972 C CA . TYR A 1 122 ? 0.922 6.245 6.677 1.00 87.94 122 TYR A CA 1
ATOM 973 C C . TYR A 1 122 ? 1.693 5.135 5.980 1.00 87.94 122 TYR A C 1
ATOM 975 O O . TYR A 1 122 ? 2.915 5.166 5.885 1.00 87.94 122 TYR A O 1
ATOM 983 N N . ILE A 1 123 ? 0.963 4.167 5.449 1.00 92.06 123 ILE A N 1
ATOM 984 C CA . ILE A 1 123 ? 1.546 3.047 4.720 1.00 92.06 123 ILE A CA 1
ATOM 985 C C . ILE A 1 123 ? 0.805 2.879 3.413 1.00 92.06 123 ILE A C 1
ATOM 987 O O . ILE A 1 123 ? -0.423 2.973 3.373 1.00 92.06 123 ILE A O 1
ATOM 991 N N . ARG A 1 124 ? 1.558 2.625 2.346 1.00 92.56 124 ARG A N 1
ATOM 992 C CA . ARG A 1 124 ? 1.017 2.431 1.008 1.00 92.56 124 ARG A CA 1
ATOM 993 C C . ARG A 1 124 ? 1.445 1.090 0.442 1.00 92.56 124 ARG A C 1
ATOM 995 O O . ARG A 1 124 ? 2.628 0.758 0.393 1.00 92.56 124 ARG A O 1
ATOM 1002 N N . TYR A 1 125 ? 0.467 0.357 -0.062 1.00 94.19 125 TYR A N 1
ATOM 1003 C CA . TYR A 1 125 ? 0.646 -0.944 -0.681 1.00 94.19 125 TYR A CA 1
ATOM 1004 C C . TYR A 1 125 ? 0.270 -0.894 -2.156 1.00 94.19 125 TYR A C 1
ATOM 1006 O O . TYR A 1 125 ? -0.744 -0.298 -2.513 1.00 94.19 125 TYR A O 1
ATOM 1014 N N . ALA A 1 126 ? 1.027 -1.598 -2.996 1.00 92.44 126 ALA A N 1
ATOM 1015 C CA . ALA A 1 126 ? 0.497 -2.104 -4.254 1.00 92.44 126 ALA A CA 1
ATOM 1016 C C . ALA A 1 126 ? -0.300 -3.360 -3.906 1.00 92.44 126 ALA A C 1
ATOM 1018 O O . ALA A 1 126 ? 0.280 -4.404 -3.597 1.00 92.44 126 ALA A O 1
ATOM 1019 N N . ALA A 1 127 ? -1.623 -3.243 -3.867 1.00 93.25 127 ALA A N 1
ATOM 1020 C CA . ALA A 1 127 ? -2.479 -4.294 -3.342 1.00 93.25 127 ALA A CA 1
ATOM 1021 C C . ALA A 1 127 ? -3.866 -4.276 -3.976 1.00 93.25 127 ALA A C 1
ATOM 1023 O O . ALA A 1 127 ? -4.406 -3.213 -4.278 1.00 93.25 127 ALA A O 1
ATOM 1024 N N . ASP A 1 128 ? -4.448 -5.464 -4.116 1.00 91.62 128 ASP A N 1
ATOM 1025 C CA . ASP A 1 128 ? -5.790 -5.651 -4.653 1.00 91.62 128 ASP A CA 1
ATOM 1026 C C . ASP A 1 128 ? -6.837 -5.959 -3.583 1.00 91.62 128 ASP A C 1
ATOM 1028 O O . ASP A 1 128 ? -6.578 -6.584 -2.548 1.00 91.62 128 ASP A O 1
ATOM 1032 N N . CYS A 1 129 ? -8.038 -5.490 -3.926 1.00 85.50 129 CYS A N 1
ATOM 1033 C CA . CYS A 1 129 ? -9.316 -5.592 -3.246 1.00 85.50 129 CYS A CA 1
ATOM 1034 C C . CYS A 1 129 ? -10.451 -5.384 -4.281 1.00 85.50 129 CYS A C 1
ATOM 1036 O O . CYS A 1 129 ? -11.599 -5.755 -3.983 1.00 85.50 129 CYS A O 1
#

Radius of gyration: 21.13 Å; chains: 1; bounding box: 55×61×54 Å

Secondary structure (DSSP, 8-state):
-----------------------TTSGGGGTTTT---SEEEEEEETTEEEEEEEEEEEEEEEEEE-TTS-EEEEEEEEEEEEEEE--TT---SSHHHHHHHHHHHH-TT-EEEEEEEEETTEEEEEEE-

Foldseek 3Di:
DDDDDDDDDDDDDPPPPPPQPPDCPPPCVVVVVPWDFPDWDWDQDPLGIKIKTKTFQDKDKDFDADPVRHGPDIDIDTFIKMKMFDRPVRFGPQNVVVSVVRVCVVPVPKDFPAWPDDDRGMTMTRIDD

pLDDT: mean 7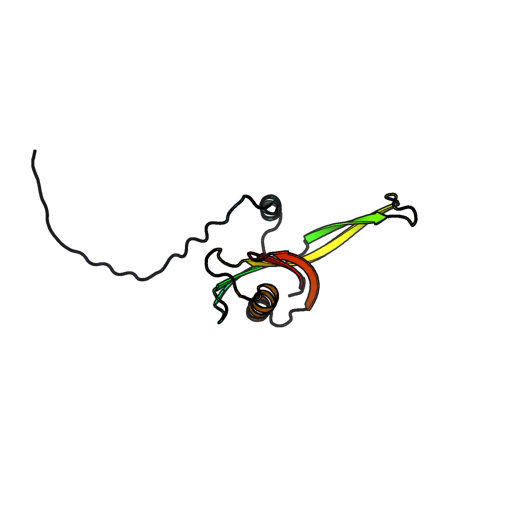6.59, std 21.8, range [30.42, 94.56]

Sequence (129 aa):
MFFRNPSFALIIFLAGCATIEIDRTTSSAWYYERYKPAKDRSVVLRSGPARVLVFKNVHASFTIYDEDGNAAGHADAWRSEIEVFFPKDQLPEDANAAAKLAVLEVCRDLKIYDTLEDHPHYIRYAADC